Protein AF-W0EM01-F1 (afdb_monomer_lite)

Organism: NCBI:txid880074

Sequence (88 aa):
MLMEKTLFRFWKFCNRKWVKWTLVTIFVLAVTVAHFVMYGKYGGTEKSPAWEFTLALHSVLLVAALLMIVIYKKYIKRKLLEHYGTKD

pLDDT: mean 78.51, std 10.58, range [46.44, 91.88]

Radius of gyration: 19.44 Å; chains: 1; bou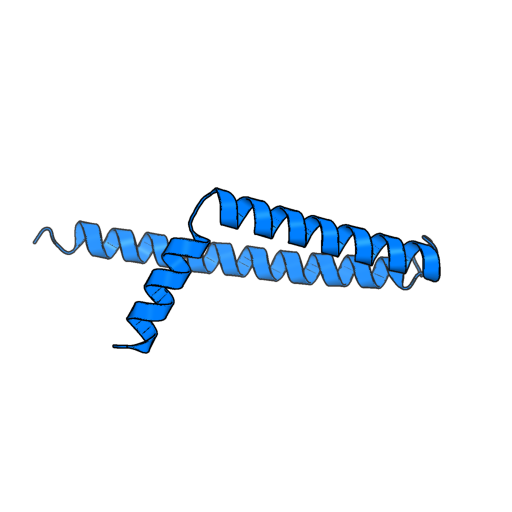nding box: 44×27×50 Å

Foldseek 3Di:
DVVVVVVVVVVVVCPDPVNVVVVVVVVVVVLVVVLVVQCVVFNDDCPTPSVVVNVVVVVVVVVVVVVVVVVVVVVVVVVVCVVVVVPD

Structure (mmCIF, N/CA/C/O backbone):
data_AF-W0EM01-F1
#
_entry.id   AF-W0EM01-F1
#
loop_
_atom_site.group_PDB
_atom_site.id
_atom_site.type_symbol
_atom_site.label_atom_id
_atom_site.label_alt_id
_atom_site.label_comp_id
_atom_site.label_asym_id
_atom_site.label_entity_id
_atom_site.label_seq_id
_atom_site.pdbx_PDB_ins_code
_atom_site.Cartn_x
_atom_site.Cartn_y
_atom_site.Cartn_z
_atom_site.occupancy
_atom_site.B_iso_or_equiv
_atom_site.auth_seq_id
_atom_site.auth_comp_id
_atom_site.auth_asym_id
_atom_site.auth_atom_id
_atom_site.pdbx_PDB_model_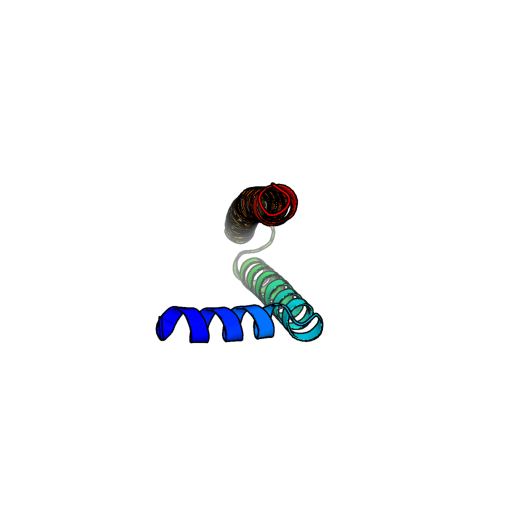num
ATOM 1 N N . MET A 1 1 ? -29.393 -13.476 8.383 1.00 50.41 1 MET A N 1
ATOM 2 C CA . MET A 1 1 ? -28.970 -14.359 9.498 1.00 50.41 1 MET A CA 1
ATOM 3 C C . MET A 1 1 ? -27.855 -15.364 9.169 1.00 50.41 1 MET A C 1
ATOM 5 O O . MET A 1 1 ? -26.855 -15.346 9.878 1.00 50.41 1 MET A O 1
ATOM 9 N N . LEU A 1 2 ? -27.964 -16.256 8.166 1.00 53.47 2 LEU A N 1
ATOM 10 C CA . LEU A 1 2 ? -26.912 -17.268 7.887 1.00 53.47 2 LEU A CA 1
ATOM 11 C C . LEU A 1 2 ? -25.617 -16.646 7.325 1.00 53.47 2 LEU A C 1
ATOM 13 O O . LEU A 1 2 ? -24.535 -16.922 7.833 1.00 53.47 2 LEU A O 1
ATOM 17 N N . MET A 1 3 ? -25.739 -15.720 6.369 1.00 51.81 3 MET A N 1
ATOM 18 C CA . MET A 1 3 ? -24.603 -15.017 5.751 1.00 51.81 3 MET A CA 1
ATOM 19 C C . MET A 1 3 ? -23.833 -14.129 6.747 1.00 51.81 3 MET A C 1
ATOM 21 O O . MET A 1 3 ? -22.607 -14.089 6.734 1.00 51.81 3 MET A O 1
ATOM 25 N N . GLU A 1 4 ? -24.535 -13.498 7.690 1.00 57.56 4 GLU A N 1
ATOM 26 C CA . GLU A 1 4 ? -23.932 -12.656 8.736 1.00 57.56 4 GLU A CA 1
ATOM 27 C C . GLU A 1 4 ? -23.113 -13.467 9.747 1.00 57.56 4 GLU A C 1
ATOM 29 O O . GLU A 1 4 ? -22.040 -13.033 10.161 1.00 57.56 4 GLU A O 1
ATOM 34 N N . LYS A 1 5 ? -23.567 -14.674 10.117 1.00 63.69 5 LYS A N 1
ATOM 35 C CA . LYS A 1 5 ? -22.814 -15.562 11.021 1.00 63.69 5 LYS A CA 1
ATOM 36 C C . LYS A 1 5 ? -21.519 -16.060 10.379 1.00 63.69 5 LYS A C 1
ATOM 38 O O . LYS A 1 5 ? -20.511 -16.202 11.076 1.00 63.69 5 LYS A O 1
ATOM 43 N N . THR A 1 6 ? -21.537 -16.321 9.075 1.00 70.62 6 THR A N 1
ATOM 44 C CA . THR A 1 6 ? -20.352 -16.737 8.313 1.00 70.62 6 THR A CA 1
ATOM 45 C C . THR A 1 6 ? -19.366 -15.579 8.171 1.00 70.62 6 THR A C 1
ATOM 47 O O . THR A 1 6 ? -18.184 -15.749 8.468 1.00 70.62 6 THR A O 1
ATOM 50 N N . LEU A 1 7 ? -19.858 -14.379 7.846 1.00 67.38 7 LEU A N 1
ATOM 51 C CA . LEU A 1 7 ? -19.049 -13.159 7.780 1.00 67.38 7 LEU A CA 1
ATOM 52 C C . LEU A 1 7 ? -18.435 -12.793 9.136 1.00 67.38 7 LEU A C 1
ATOM 54 O O . LEU A 1 7 ? -17.268 -12.421 9.196 1.00 67.38 7 LEU A O 1
ATOM 58 N N . PHE A 1 8 ? -19.166 -12.961 10.240 1.00 68.75 8 PHE A N 1
ATOM 59 C CA . PHE A 1 8 ? -18.642 -12.692 11.580 1.00 68.75 8 PHE A CA 1
ATOM 60 C C . PHE A 1 8 ? -17.531 -13.675 11.984 1.00 68.75 8 PHE A C 1
ATOM 62 O O . PHE A 1 8 ? -16.520 -13.276 12.567 1.00 68.75 8 PHE A O 1
ATOM 69 N N . ARG A 1 9 ? -17.673 -14.964 11.638 1.00 72.75 9 ARG A N 1
ATOM 70 C CA . ARG A 1 9 ? -16.603 -15.961 11.831 1.00 72.75 9 ARG A CA 1
ATOM 71 C C . ARG A 1 9 ? -15.382 -15.647 10.978 1.00 72.75 9 ARG A C 1
ATOM 73 O O . ARG A 1 9 ? -14.264 -15.726 11.484 1.00 72.75 9 ARG A O 1
ATOM 80 N N . PHE A 1 10 ? -15.603 -15.256 9.726 1.00 70.94 10 PHE A N 1
ATOM 81 C CA . PHE A 1 10 ? -14.540 -14.859 8.812 1.00 70.94 10 PHE A CA 1
ATOM 82 C C . PHE A 1 10 ? -13.804 -13.616 9.321 1.00 70.94 10 PHE A C 1
ATOM 84 O O . PHE A 1 10 ? -12.583 -13.629 9.436 1.00 70.94 10 PHE A O 1
ATOM 91 N N . TRP A 1 11 ? -14.531 -12.591 9.773 1.00 68.38 11 TRP A N 1
ATOM 92 C CA . TRP A 1 11 ? -13.941 -11.415 10.409 1.00 68.38 11 TRP A CA 1
ATOM 93 C C . TRP A 1 11 ? -13.119 -11.814 11.637 1.00 68.38 11 TRP A C 1
ATOM 95 O O . TRP A 1 11 ? -11.962 -11.420 11.758 1.00 68.38 11 TRP A O 1
ATOM 105 N N . LYS A 1 12 ? -13.651 -12.657 12.531 1.00 72.06 12 LYS A N 1
ATOM 106 C CA . LYS A 1 12 ? -12.913 -13.128 13.715 1.00 72.06 12 LYS A CA 1
ATOM 107 C C . LYS A 1 12 ? -11.632 -13.887 13.340 1.00 72.06 12 LYS A C 1
ATOM 109 O O . LYS A 1 12 ? -10.631 -13.762 14.046 1.00 72.06 12 LYS A O 1
ATOM 114 N N . PHE A 1 13 ? -11.645 -14.635 12.238 1.00 73.31 13 PHE A N 1
ATOM 115 C CA . PHE A 1 13 ? -10.468 -15.307 11.686 1.00 73.31 13 PHE A CA 1
ATOM 116 C C . PHE A 1 13 ? -9.444 -14.305 11.129 1.00 73.31 13 PHE A C 1
ATOM 118 O O . PHE A 1 13 ? -8.294 -14.315 11.566 1.00 73.31 13 PHE A O 1
ATOM 125 N N . CYS A 1 14 ? -9.873 -13.365 10.281 1.00 71.50 14 CYS A N 1
ATOM 126 C CA . CYS A 1 14 ? -9.038 -12.275 9.763 1.00 71.50 14 CYS A CA 1
ATOM 127 C C . CYS A 1 14 ? -8.505 -11.351 10.868 1.00 71.50 14 CYS A C 1
ATOM 129 O O . CYS A 1 14 ? -7.470 -10.710 10.703 1.00 71.50 14 CYS A O 1
ATOM 131 N N . ASN A 1 15 ? -9.184 -11.274 12.018 1.00 71.19 15 ASN A N 1
ATOM 132 C CA . ASN A 1 15 ? -8.766 -10.436 13.136 1.00 71.19 15 ASN A CA 1
ATOM 133 C C . ASN A 1 15 ? -7.626 -11.055 13.969 1.00 71.19 15 ASN A C 1
ATOM 135 O O . ASN A 1 15 ? -7.066 -10.372 14.830 1.00 71.19 15 ASN A O 1
ATOM 139 N N . ARG A 1 16 ? -7.264 -12.325 13.735 1.00 78.31 16 ARG A N 1
ATOM 140 C CA . ARG A 1 16 ? -6.125 -12.963 14.409 1.00 78.31 16 ARG A CA 1
ATOM 141 C C . ARG A 1 16 ? -4.831 -12.261 14.002 1.00 78.31 16 ARG A C 1
ATOM 143 O O . ARG A 1 16 ? -4.588 -12.058 12.816 1.00 78.31 16 ARG A O 1
ATOM 150 N N . LYS A 1 17 ? -3.976 -11.936 14.984 1.00 73.75 17 LYS A N 1
ATOM 151 C CA . LYS A 1 17 ? -2.686 -11.258 14.749 1.00 73.75 17 LYS A CA 1
ATOM 152 C C . LYS A 1 17 ? -1.877 -11.937 13.639 1.00 73.75 17 LYS A C 1
ATOM 154 O O . LYS A 1 17 ? -1.413 -11.243 12.748 1.00 73.75 17 LYS A O 1
ATOM 159 N N . TRP A 1 18 ? -1.771 -13.267 13.653 1.00 76.38 18 TRP A N 1
ATOM 160 C CA . TRP A 1 18 ? -0.988 -14.004 12.657 1.00 76.38 18 TRP A CA 1
ATOM 161 C C . TRP A 1 18 ? -1.532 -13.838 11.228 1.00 76.38 18 TRP A C 1
ATOM 163 O O . TRP A 1 18 ? -0.766 -13.542 10.326 1.00 76.38 18 TRP A O 1
ATOM 173 N N . VAL A 1 19 ? -2.858 -13.876 11.038 1.00 77.56 19 VAL A N 1
ATOM 174 C CA . VAL A 1 19 ? -3.490 -13.677 9.718 1.00 77.56 19 VAL A CA 1
ATOM 175 C C . VAL A 1 19 ? -3.293 -12.247 9.207 1.00 77.56 19 VAL A C 1
ATOM 177 O O . VAL A 1 19 ? -3.006 -12.053 8.029 1.00 77.56 19 VAL A O 1
ATOM 180 N N . LYS A 1 20 ? -3.389 -11.241 10.088 1.00 75.38 20 LYS A N 1
ATOM 181 C CA . LYS A 1 20 ? -3.119 -9.842 9.716 1.00 75.38 20 LYS A CA 1
ATOM 182 C C . LYS A 1 20 ? -1.683 -9.650 9.251 1.00 75.38 20 LYS A C 1
ATOM 184 O O . LYS A 1 20 ? -1.469 -9.051 8.205 1.00 75.38 20 LYS A O 1
ATOM 189 N N . TRP A 1 21 ? -0.720 -10.161 10.017 1.00 77.94 21 TRP A N 1
ATOM 190 C CA . TRP A 1 21 ? 0.694 -10.046 9.672 1.00 77.94 21 TRP A CA 1
ATOM 191 C C . TRP A 1 21 ? 1.006 -10.769 8.363 1.00 77.94 21 TRP A C 1
ATOM 193 O O . TRP A 1 21 ? 1.616 -10.163 7.492 1.00 77.94 21 TRP A O 1
ATOM 203 N N . THR A 1 22 ? 0.499 -11.990 8.161 1.00 81.94 22 THR A N 1
ATOM 204 C CA . THR A 1 22 ? 0.677 -12.722 6.899 1.00 81.94 22 THR A CA 1
ATOM 205 C C . THR A 1 22 ? 0.099 -11.963 5.704 1.00 81.94 22 THR A C 1
ATOM 207 O O . THR A 1 22 ? 0.771 -11.842 4.684 1.00 81.94 22 THR A O 1
ATOM 210 N N . LEU A 1 23 ? -1.112 -11.406 5.821 1.00 83.69 23 LEU A N 1
ATOM 211 C CA . LEU A 1 23 ? -1.715 -10.609 4.748 1.00 83.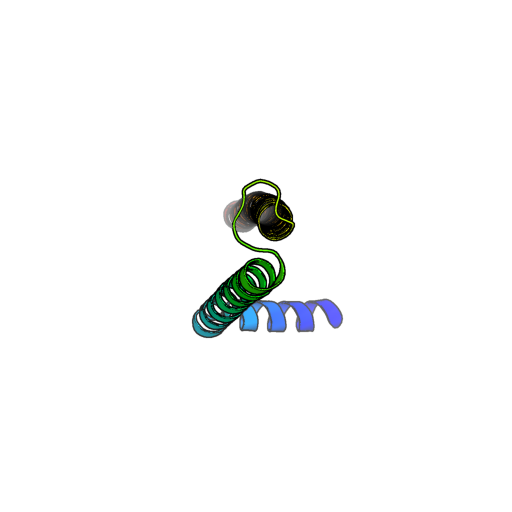69 23 LEU A CA 1
ATOM 212 C C . LEU A 1 23 ? -0.904 -9.348 4.438 1.00 83.69 23 LEU A C 1
ATOM 214 O O . LEU A 1 23 ? -0.689 -9.043 3.268 1.00 83.69 23 LEU A O 1
ATOM 218 N N . VAL A 1 24 ? -0.421 -8.645 5.467 1.00 82.81 24 VAL A N 1
ATOM 219 C CA . VAL A 1 24 ? 0.448 -7.472 5.293 1.00 82.81 24 VAL A CA 1
ATOM 220 C C . VAL A 1 24 ? 1.750 -7.868 4.595 1.00 82.81 24 VAL A C 1
ATOM 222 O O . VAL A 1 24 ? 2.143 -7.203 3.642 1.00 82.81 24 VAL A O 1
ATOM 225 N N . THR A 1 25 ? 2.391 -8.967 5.000 1.00 86.31 25 THR A N 1
ATOM 226 C CA . THR A 1 25 ? 3.627 -9.452 4.371 1.00 86.31 25 THR A CA 1
ATOM 227 C C . THR A 1 25 ? 3.415 -9.821 2.905 1.00 86.31 25 THR A C 1
ATOM 229 O O . THR A 1 25 ? 4.194 -9.385 2.063 1.00 86.31 25 THR A O 1
ATOM 232 N N . ILE A 1 26 ? 2.355 -10.571 2.582 1.00 89.56 26 ILE A N 1
ATOM 233 C CA . ILE A 1 26 ? 2.021 -10.932 1.193 1.00 89.56 26 ILE A CA 1
ATOM 234 C C . ILE A 1 26 ? 1.767 -9.673 0.364 1.00 89.56 26 ILE A C 1
ATOM 236 O O . ILE A 1 26 ? 2.243 -9.575 -0.763 1.00 89.56 26 ILE A O 1
ATOM 240 N N . PHE A 1 27 ? 1.047 -8.700 0.924 1.00 85.19 27 PHE A N 1
ATOM 241 C CA . PHE A 1 27 ? 0.748 -7.453 0.237 1.00 85.19 27 PHE A CA 1
ATOM 242 C C . PHE A 1 27 ? 2.016 -6.643 -0.058 1.00 85.19 27 PHE A C 1
ATOM 244 O O . PHE A 1 27 ? 2.232 -6.249 -1.201 1.00 85.19 27 PHE A O 1
ATOM 251 N N . VAL A 1 28 ? 2.884 -6.448 0.940 1.00 86.94 28 VAL A N 1
ATOM 252 C CA . VAL A 1 28 ? 4.175 -5.766 0.758 1.00 86.94 28 VAL A CA 1
ATOM 253 C C . VAL A 1 28 ? 5.009 -6.485 -0.299 1.00 86.94 28 VAL A C 1
ATOM 255 O O . VAL A 1 28 ? 5.504 -5.840 -1.217 1.00 86.94 28 VAL A O 1
ATOM 258 N N . LEU A 1 29 ? 5.093 -7.817 -0.231 1.00 91.88 29 LEU A N 1
ATOM 259 C CA . LEU A 1 29 ? 5.835 -8.613 -1.204 1.00 91.88 29 LEU A CA 1
ATOM 260 C C . LEU A 1 29 ? 5.282 -8.436 -2.626 1.00 91.88 29 LEU A C 1
ATOM 262 O O . LEU A 1 29 ? 6.052 -8.223 -3.557 1.00 91.88 29 LEU A O 1
ATOM 266 N N . ALA A 1 30 ? 3.958 -8.474 -2.795 1.00 87.69 30 ALA A N 1
ATOM 267 C CA . ALA A 1 30 ? 3.311 -8.289 -4.091 1.00 87.69 30 ALA A CA 1
ATOM 268 C C . ALA A 1 30 ? 3.585 -6.895 -4.674 1.00 87.69 30 ALA A C 1
ATOM 270 O O . ALA A 1 30 ? 3.912 -6.780 -5.855 1.00 87.69 30 ALA A O 1
ATOM 271 N N . VAL A 1 31 ? 3.515 -5.850 -3.843 1.00 86.00 31 VAL A N 1
ATOM 272 C CA . VAL A 1 31 ? 3.855 -4.476 -4.239 1.00 86.00 31 VAL A CA 1
ATOM 273 C C . VAL A 1 31 ? 5.319 -4.378 -4.663 1.00 86.00 31 VAL A C 1
ATOM 275 O O . VAL A 1 31 ? 5.611 -3.837 -5.729 1.00 86.00 31 VAL A O 1
ATOM 278 N N . THR A 1 32 ? 6.238 -4.927 -3.865 1.00 87.50 32 THR A N 1
ATOM 279 C CA . THR A 1 32 ? 7.673 -4.912 -4.164 1.00 87.50 32 THR A CA 1
ATOM 280 C C . THR A 1 32 ? 7.968 -5.644 -5.470 1.00 87.50 32 THR A C 1
ATOM 282 O O . THR A 1 32 ? 8.627 -5.082 -6.340 1.00 87.50 32 THR A O 1
ATOM 285 N N . VAL A 1 33 ? 7.437 -6.855 -5.656 1.00 90.56 33 VAL A N 1
ATOM 286 C CA . VAL A 1 33 ? 7.627 -7.631 -6.890 1.00 90.56 33 VAL A CA 1
ATOM 287 C C . VAL A 1 33 ? 7.068 -6.879 -8.096 1.00 90.56 33 VAL A C 1
ATOM 289 O O . VAL A 1 33 ? 7.759 -6.764 -9.105 1.00 90.56 33 VAL A O 1
ATOM 292 N N . ALA A 1 34 ? 5.862 -6.316 -7.998 1.00 86.38 34 ALA A N 1
ATOM 293 C CA . ALA A 1 34 ? 5.270 -5.560 -9.096 1.00 86.38 34 ALA A CA 1
ATOM 294 C C . ALA A 1 34 ? 6.112 -4.327 -9.463 1.00 86.38 34 ALA A C 1
ATOM 296 O O . ALA A 1 34 ? 6.368 -4.090 -10.643 1.00 86.38 34 ALA A O 1
ATOM 297 N N . HIS A 1 35 ? 6.610 -3.589 -8.466 1.00 84.88 35 HIS A N 1
ATOM 298 C CA . HIS A 1 35 ? 7.509 -2.460 -8.692 1.00 84.88 35 HIS A CA 1
ATOM 299 C C . HIS A 1 35 ? 8.816 -2.898 -9.370 1.00 84.88 35 HIS A C 1
ATOM 301 O O . HIS A 1 35 ? 9.194 -2.313 -10.381 1.00 84.88 35 HIS A O 1
ATOM 307 N N . PHE A 1 36 ? 9.466 -3.961 -8.884 1.00 87.62 36 PHE A N 1
ATOM 308 C CA . PHE A 1 36 ? 10.707 -4.480 -9.473 1.00 87.62 36 PHE A CA 1
ATOM 309 C C . PHE A 1 36 ? 10.521 -4.986 -10.906 1.00 87.62 36 PHE A C 1
ATOM 311 O O . PHE A 1 36 ? 11.361 -4.712 -11.760 1.00 87.62 36 PHE A O 1
ATOM 318 N N . VAL A 1 37 ? 9.422 -5.689 -11.194 1.00 89.12 37 VAL A N 1
ATOM 319 C CA . VAL A 1 37 ? 9.105 -6.162 -12.551 1.00 89.12 37 VAL A CA 1
ATOM 320 C C . VAL A 1 37 ? 8.896 -4.980 -13.496 1.00 89.12 37 VAL A C 1
ATOM 322 O O . VAL A 1 37 ? 9.442 -4.970 -14.601 1.00 89.12 37 VAL A O 1
ATOM 325 N N . MET A 1 38 ? 8.152 -3.960 -13.061 1.00 86.25 38 MET A N 1
ATOM 326 C CA . MET A 1 38 ? 7.941 -2.752 -13.858 1.00 86.25 38 MET A CA 1
ATOM 327 C C . MET A 1 38 ? 9.251 -1.987 -14.067 1.00 86.25 38 MET A C 1
ATOM 329 O O . MET A 1 38 ? 9.550 -1.585 -15.190 1.00 86.25 38 MET A O 1
ATOM 333 N N . TYR A 1 39 ? 10.067 -1.851 -13.024 1.00 85.69 39 TYR A N 1
ATOM 334 C CA . TYR A 1 39 ? 11.363 -1.184 -13.090 1.00 85.69 39 TYR A CA 1
ATOM 335 C C . TYR A 1 39 ? 12.340 -1.913 -14.022 1.00 85.69 39 TYR A C 1
ATOM 337 O O . TYR A 1 39 ? 12.979 -1.285 -14.860 1.00 85.69 39 TYR A O 1
ATOM 345 N N . GLY A 1 40 ? 12.424 -3.243 -13.933 1.00 86.94 40 GLY A N 1
ATOM 346 C CA . GLY A 1 40 ? 13.286 -4.052 -14.796 1.00 86.94 40 GLY A CA 1
ATOM 347 C C . GLY A 1 40 ? 12.871 -4.013 -16.269 1.00 86.94 40 GLY A C 1
ATOM 348 O O . GLY A 1 40 ? 13.730 -4.020 -17.146 1.00 86.94 40 GLY A O 1
ATOM 349 N N . LYS A 1 41 ? 11.564 -3.933 -16.553 1.00 87.44 41 LYS A N 1
ATOM 350 C CA . LYS A 1 41 ? 11.038 -3.913 -17.927 1.00 87.44 41 LYS A CA 1
ATOM 351 C C . LYS A 1 41 ? 11.099 -2.533 -18.584 1.00 87.44 41 LYS A C 1
ATOM 353 O O . LYS A 1 41 ? 11.326 -2.447 -19.787 1.00 87.44 41 LYS A O 1
ATOM 358 N N . TYR A 1 42 ? 10.849 -1.474 -17.819 1.00 86.19 42 TYR A N 1
ATOM 359 C CA . TYR A 1 42 ? 10.640 -0.126 -18.355 1.00 86.19 42 TYR A CA 1
ATOM 360 C C . TYR A 1 42 ? 11.720 0.886 -17.944 1.00 86.19 42 TYR A C 1
ATOM 362 O O . TYR A 1 42 ? 11.725 2.007 -18.450 1.00 86.19 42 TYR A O 1
ATOM 370 N N . GLY A 1 43 ? 12.649 0.502 -17.067 1.00 82.12 43 GLY A N 1
ATOM 371 C CA . GLY A 1 43 ? 13.702 1.372 -16.547 1.00 82.12 43 GLY A CA 1
ATOM 372 C C . GLY A 1 43 ? 13.222 2.326 -15.447 1.00 82.12 43 GLY A C 1
ATOM 373 O O . GLY A 1 43 ? 12.030 2.453 -15.167 1.00 82.12 43 GLY A O 1
ATOM 374 N N . GLY A 1 44 ? 14.175 3.006 -14.806 1.00 80.62 44 GLY A N 1
ATOM 375 C CA . GLY A 1 44 ? 13.943 3.868 -13.638 1.00 80.62 44 GLY A CA 1
ATOM 376 C C . GLY A 1 44 ? 13.856 5.365 -13.900 1.00 80.62 44 GLY A C 1
ATOM 377 O O . GLY A 1 44 ? 13.901 6.147 -12.953 1.00 80.62 44 GLY A O 1
ATOM 378 N N . THR A 1 45 ? 13.794 5.783 -15.162 1.00 79.38 45 THR A N 1
ATOM 379 C CA . THR A 1 45 ? 13.729 7.206 -15.519 1.00 79.38 45 THR A CA 1
ATOM 380 C C . THR A 1 45 ? 12.381 7.796 -15.103 1.00 79.38 45 THR A C 1
ATOM 382 O O . THR A 1 45 ? 11.381 7.097 -15.145 1.00 79.38 45 THR A O 1
ATOM 385 N N . GLU A 1 46 ? 12.309 9.077 -14.733 1.00 73.19 46 GLU A N 1
ATOM 386 C CA . GLU A 1 46 ? 11.055 9.706 -14.253 1.00 73.19 46 GLU A CA 1
ATOM 387 C C . GLU A 1 46 ? 9.880 9.606 -15.238 1.00 73.19 46 GLU A C 1
ATOM 389 O O . GLU A 1 46 ? 8.722 9.656 -14.837 1.00 73.19 46 GLU A O 1
ATOM 394 N N . LYS A 1 47 ? 10.171 9.449 -16.533 1.00 79.00 47 LYS A N 1
ATOM 395 C CA . LYS A 1 47 ? 9.167 9.266 -17.592 1.00 79.00 47 LYS A CA 1
ATOM 396 C C . LYS A 1 47 ? 8.836 7.798 -17.859 1.00 79.00 47 LYS A C 1
ATOM 398 O O . LYS A 1 47 ? 8.163 7.494 -18.841 1.00 79.00 47 LYS A O 1
ATOM 403 N N . SER A 1 48 ? 9.368 6.876 -17.061 1.00 82.31 48 SER A N 1
ATOM 404 C CA . SER A 1 48 ? 9.147 5.458 -17.275 1.00 82.31 48 SER A CA 1
ATOM 405 C C . SER A 1 48 ? 7.768 5.036 -16.757 1.00 82.31 48 SER A C 1
ATOM 407 O O . SER A 1 48 ? 7.319 5.490 -15.700 1.00 82.31 48 SER A O 1
ATOM 409 N N . PRO A 1 49 ? 7.120 4.076 -17.437 1.00 82.56 49 PRO A N 1
ATOM 410 C CA . PRO A 1 49 ? 5.902 3.438 -16.947 1.00 82.56 49 PRO A CA 1
ATOM 411 C C . PRO A 1 49 ? 6.010 2.867 -15.523 1.00 82.56 49 PRO A C 1
ATOM 413 O O . PRO A 1 49 ? 4.995 2.683 -14.852 1.00 82.56 49 PRO A O 1
ATOM 416 N N . ALA A 1 50 ? 7.223 2.576 -15.035 1.00 83.25 50 ALA A N 1
ATOM 417 C CA . ALA A 1 50 ? 7.430 2.102 -13.669 1.00 83.25 50 ALA A CA 1
ATOM 418 C C . ALA A 1 50 ? 7.119 3.184 -12.623 1.00 83.25 50 ALA A C 1
ATOM 420 O O . ALA A 1 50 ? 6.554 2.875 -11.570 1.00 83.25 50 ALA A O 1
ATOM 421 N N . TRP A 1 51 ? 7.430 4.448 -12.917 1.00 82.50 51 TRP A N 1
ATOM 422 C CA . TRP A 1 51 ? 7.094 5.577 -12.051 1.00 82.50 51 TRP A CA 1
ATOM 423 C C . TRP A 1 51 ? 5.594 5.857 -12.028 1.00 82.50 51 TRP A C 1
ATOM 425 O O . TRP A 1 51 ? 5.024 5.988 -10.945 1.00 82.50 51 TRP A O 1
ATOM 435 N N . GLU A 1 52 ? 4.934 5.846 -13.188 1.00 84.19 52 GLU A N 1
ATOM 436 C CA . GLU A 1 52 ? 3.474 5.997 -13.274 1.00 84.19 52 GLU A CA 1
ATOM 437 C C . GLU A 1 52 ? 2.741 4.879 -12.521 1.00 84.19 52 GLU A C 1
ATOM 439 O O . GLU A 1 52 ? 1.822 5.143 -11.742 1.00 84.19 52 GLU A O 1
ATOM 444 N N . PHE A 1 53 ? 3.198 3.631 -12.672 1.00 84.38 53 PHE A N 1
ATOM 445 C CA . PHE A 1 53 ? 2.676 2.491 -11.920 1.00 84.38 53 PHE A CA 1
ATOM 446 C C . PHE A 1 53 ? 2.838 2.677 -10.407 1.00 84.38 53 PHE A C 1
ATOM 448 O O . PHE A 1 53 ? 1.909 2.430 -9.636 1.00 84.38 53 PHE A O 1
ATOM 455 N N . THR A 1 54 ? 4.010 3.143 -9.976 1.00 83.69 54 THR A N 1
ATOM 456 C CA . THR A 1 54 ? 4.310 3.363 -8.556 1.00 83.69 54 THR A CA 1
ATOM 457 C C . THR A 1 54 ? 3.448 4.473 -7.969 1.00 83.69 54 THR A C 1
ATOM 459 O O . THR A 1 54 ? 2.918 4.307 -6.870 1.00 83.69 54 THR A O 1
ATOM 462 N N . LEU A 1 55 ? 3.262 5.572 -8.703 1.00 85.25 55 LEU A N 1
ATOM 463 C CA . LEU A 1 55 ? 2.384 6.672 -8.314 1.00 85.25 55 LEU A CA 1
ATOM 464 C C . LEU A 1 55 ? 0.934 6.201 -8.181 1.00 85.25 55 LEU A C 1
ATOM 466 O O . LEU A 1 55 ? 0.326 6.404 -7.130 1.00 85.25 55 LEU A O 1
ATOM 470 N N . ALA A 1 56 ? 0.408 5.498 -9.188 1.00 87.19 56 ALA A N 1
ATOM 471 C CA . ALA A 1 56 ? -0.947 4.953 -9.152 1.00 87.19 56 ALA A CA 1
ATOM 472 C C . ALA A 1 56 ? -1.151 4.008 -7.954 1.00 87.19 56 ALA A C 1
ATOM 474 O O . ALA A 1 56 ? -2.151 4.104 -7.238 1.00 87.19 56 ALA A O 1
ATOM 475 N N . LEU A 1 57 ? -0.177 3.135 -7.685 1.00 85.56 57 LEU A N 1
ATOM 476 C CA . LEU A 1 57 ? -0.220 2.201 -6.563 1.00 85.56 57 LEU A CA 1
ATOM 477 C C . LEU A 1 57 ? -0.211 2.922 -5.202 1.00 85.56 57 LEU A C 1
ATOM 479 O O . LEU A 1 57 ? -0.991 2.562 -4.316 1.00 85.56 57 LEU A O 1
ATOM 483 N N . HIS A 1 58 ? 0.598 3.975 -5.045 1.00 85.88 58 HIS A N 1
ATOM 484 C CA . HIS A 1 58 ? 0.589 4.811 -3.840 1.00 85.88 58 HIS A CA 1
ATOM 485 C C . HIS A 1 58 ? -0.738 5.554 -3.661 1.00 85.88 58 HIS A C 1
ATOM 487 O O . HIS A 1 58 ? -1.259 5.601 -2.545 1.00 85.88 58 HIS A O 1
ATOM 493 N N . SER A 1 59 ? -1.326 6.088 -4.734 1.00 88.06 59 SER A N 1
ATOM 494 C CA . SER A 1 59 ? -2.634 6.749 -4.672 1.00 88.06 59 SER A CA 1
ATOM 495 C C . SER A 1 59 ? -3.736 5.789 -4.216 1.00 88.06 59 SER A C 1
ATOM 497 O O . SER A 1 59 ? -4.522 6.133 -3.334 1.00 88.06 59 SER A O 1
ATOM 499 N N . VAL A 1 60 ? -3.769 4.563 -4.748 1.00 88.88 60 VAL A N 1
ATOM 500 C CA . VAL A 1 60 ? -4.738 3.535 -4.326 1.00 88.88 60 VAL A CA 1
ATOM 501 C C . VAL A 1 60 ? -4.545 3.168 -2.854 1.00 88.88 60 VAL A C 1
ATOM 503 O O . VAL A 1 60 ? -5.522 3.083 -2.106 1.00 88.88 60 VAL A O 1
ATOM 506 N N . LEU A 1 61 ? -3.295 3.002 -2.415 1.00 87.69 61 LEU A N 1
ATOM 507 C CA . LEU A 1 61 ? -2.971 2.730 -1.015 1.00 87.69 61 LEU A CA 1
ATOM 508 C C . LEU A 1 61 ? -3.410 3.858 -0.079 1.00 87.69 61 LEU A C 1
ATOM 510 O O . LEU A 1 61 ? -3.964 3.584 0.986 1.00 87.69 61 LEU A O 1
ATOM 514 N N . LEU A 1 62 ? -3.219 5.113 -0.488 1.00 89.62 62 LEU A N 1
ATOM 515 C CA . LEU A 1 62 ? -3.666 6.284 0.260 1.00 89.62 62 LEU A CA 1
ATOM 516 C C . LEU A 1 62 ? -5.193 6.277 0.428 1.00 89.62 62 LEU A C 1
ATOM 518 O O . LEU A 1 62 ? -5.696 6.437 1.540 1.00 89.62 62 LEU A O 1
ATOM 522 N N . VAL A 1 63 ? -5.934 6.034 -0.657 1.00 90.62 63 VAL A N 1
ATOM 523 C CA . VAL A 1 63 ? -7.402 5.953 -0.624 1.00 90.62 63 VAL A CA 1
ATOM 524 C C . VAL A 1 63 ? -7.861 4.813 0.286 1.00 90.62 63 VAL A C 1
ATOM 526 O O . VAL A 1 63 ? -8.729 5.016 1.138 1.00 90.62 63 VAL A O 1
ATOM 529 N N . ALA A 1 64 ? -7.251 3.631 0.172 1.00 85.62 64 ALA A N 1
ATOM 530 C CA . ALA A 1 64 ? -7.551 2.495 1.038 1.00 85.62 64 ALA A CA 1
ATOM 531 C C . ALA A 1 64 ? -7.284 2.815 2.521 1.00 85.62 64 ALA A C 1
ATOM 533 O O . ALA A 1 64 ? -8.119 2.507 3.375 1.00 85.62 64 ALA A O 1
ATOM 534 N N . ALA A 1 65 ? -6.170 3.481 2.836 1.00 86.38 65 ALA A N 1
ATOM 535 C CA . ALA A 1 65 ? -5.847 3.906 4.195 1.00 86.38 65 ALA A CA 1
ATOM 536 C C . ALA A 1 65 ? -6.878 4.905 4.749 1.00 86.38 65 ALA A C 1
ATOM 538 O O . ALA A 1 65 ? -7.357 4.735 5.873 1.00 86.38 65 ALA A O 1
ATOM 539 N N . LEU A 1 66 ? -7.285 5.900 3.954 1.00 90.25 66 LEU A N 1
ATOM 540 C CA . LEU A 1 66 ? -8.319 6.867 4.338 1.00 90.25 66 LEU A CA 1
ATOM 541 C C . LEU A 1 66 ? -9.664 6.182 4.614 1.00 90.25 66 LEU A C 1
ATOM 543 O O . LEU A 1 66 ? -10.292 6.445 5.643 1.00 90.25 66 LEU A O 1
ATOM 547 N N . LEU A 1 67 ? -10.083 5.254 3.749 1.00 87.94 67 LEU A N 1
ATOM 548 C CA . LEU A 1 67 ? -11.304 4.471 3.950 1.00 87.94 67 LEU A CA 1
ATOM 549 C C . LEU A 1 67 ? -11.233 3.642 5.236 1.00 87.94 67 LEU A C 1
ATOM 551 O O . LEU A 1 67 ? -12.180 3.651 6.025 1.00 87.94 67 LEU A O 1
ATOM 555 N N . MET A 1 68 ? -10.103 2.979 5.491 1.00 83.62 68 MET A N 1
ATOM 556 C CA . MET A 1 68 ? -9.885 2.222 6.725 1.00 83.62 68 MET A CA 1
ATOM 557 C C . MET A 1 68 ? -9.990 3.112 7.967 1.00 83.62 68 MET A C 1
ATOM 559 O O . MET A 1 68 ? -10.643 2.717 8.932 1.00 83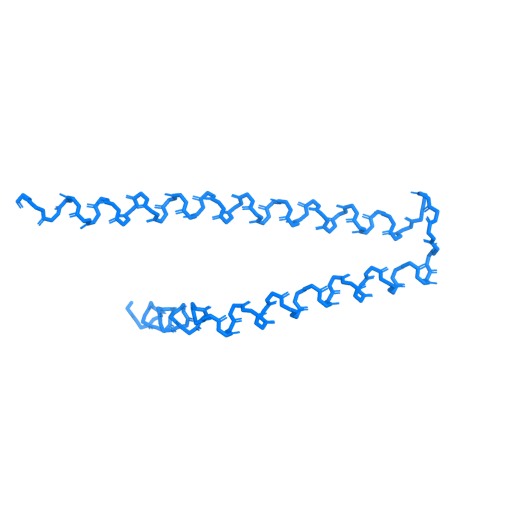.62 68 MET A O 1
ATOM 563 N N . ILE A 1 69 ? -9.425 4.323 7.942 1.00 87.81 69 ILE A N 1
ATOM 564 C CA . ILE A 1 69 ? -9.531 5.293 9.044 1.00 87.81 69 ILE A CA 1
ATOM 565 C C . ILE A 1 69 ? -10.990 5.709 9.271 1.00 87.81 69 ILE A C 1
ATOM 567 O O . ILE A 1 69 ? -11.466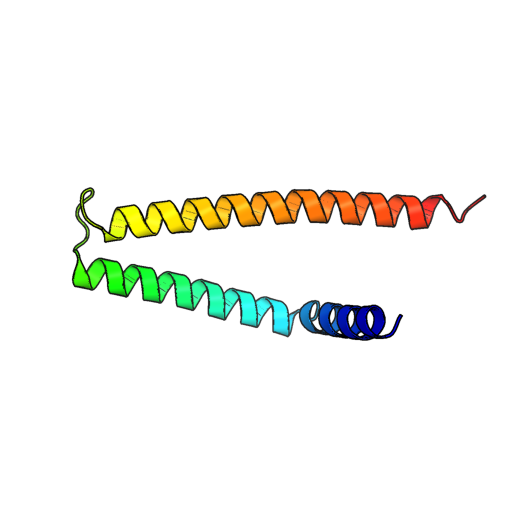 5.688 10.410 1.00 87.81 69 ILE A O 1
ATOM 571 N N . VAL A 1 70 ? -11.724 6.054 8.209 1.00 87.69 70 VAL A N 1
ATOM 572 C CA . VAL A 1 70 ? -13.140 6.453 8.300 1.00 87.69 70 VAL A CA 1
ATOM 573 C C . VAL A 1 70 ? -13.993 5.315 8.864 1.00 87.69 70 VAL A C 1
ATOM 575 O O . VAL A 1 70 ? -14.789 5.531 9.785 1.00 87.69 70 VAL A O 1
ATOM 578 N N . ILE A 1 71 ? -13.801 4.091 8.365 1.00 82.12 71 ILE A N 1
ATOM 579 C CA . ILE A 1 71 ? -14.504 2.893 8.842 1.00 82.12 71 ILE A CA 1
ATOM 580 C C . ILE A 1 71 ? -14.147 2.608 10.301 1.00 82.12 71 ILE A C 1
ATOM 582 O O . ILE A 1 71 ? -15.041 2.353 11.107 1.00 82.12 71 ILE A O 1
ATOM 586 N N . TYR A 1 72 ? -12.869 2.697 10.670 1.00 78.56 72 TYR A N 1
ATOM 587 C CA . TYR A 1 72 ? -12.411 2.486 12.040 1.00 78.56 72 TYR A CA 1
ATOM 588 C C . TYR A 1 72 ? -13.027 3.504 13.004 1.00 78.56 72 TYR A C 1
ATOM 590 O O . TYR A 1 72 ? -13.566 3.124 14.045 1.00 78.56 72 TYR A O 1
ATOM 598 N N . LYS A 1 73 ? -13.053 4.788 12.625 1.00 78.25 73 LYS A N 1
ATOM 599 C CA . LYS A 1 73 ? -13.707 5.851 13.400 1.00 78.25 73 LYS A CA 1
ATOM 600 C C . LYS A 1 73 ? -15.206 5.584 13.562 1.00 78.25 73 LYS A C 1
ATOM 602 O O . LYS A 1 73 ? -15.741 5.729 14.662 1.00 78.25 73 LYS A O 1
ATOM 607 N N . LYS A 1 74 ? -15.880 5.137 12.495 1.00 80.31 74 LYS A N 1
ATOM 608 C CA . LYS A 1 74 ? -17.299 4.745 12.532 1.00 80.31 74 LYS A CA 1
ATOM 609 C C . LYS A 1 74 ? -17.531 3.536 13.447 1.00 80.31 74 LYS A C 1
ATOM 611 O O . LYS A 1 74 ? -18.492 3.536 14.214 1.00 80.31 74 LYS A O 1
ATOM 616 N N . TYR A 1 75 ? -16.644 2.544 13.409 1.00 79.12 75 TYR A N 1
ATOM 617 C CA . TYR A 1 75 ? -16.704 1.352 14.255 1.00 79.12 75 TYR A CA 1
ATOM 618 C C . TYR A 1 75 ? -16.495 1.681 15.738 1.00 79.12 75 TYR A C 1
ATOM 620 O O . TYR A 1 75 ? -17.296 1.251 16.564 1.00 79.12 75 TYR A O 1
ATOM 628 N N . ILE A 1 76 ? -15.487 2.493 16.082 1.00 78.88 76 ILE A N 1
ATOM 629 C CA . ILE A 1 76 ? -15.277 2.966 17.461 1.00 78.88 76 ILE A CA 1
ATOM 630 C C . ILE A 1 76 ? -1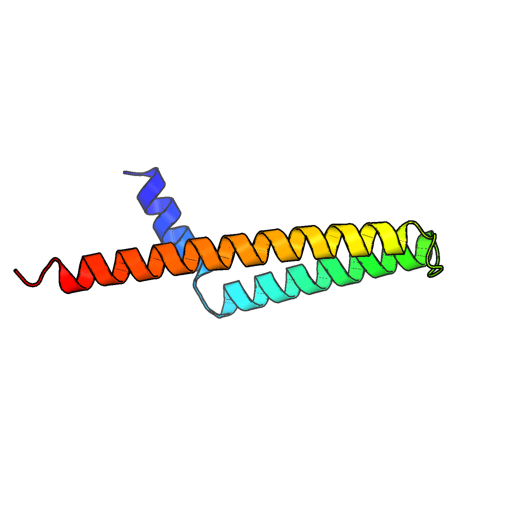6.504 3.725 17.956 1.00 78.88 76 ILE A C 1
ATOM 632 O O . ILE A 1 76 ? -17.002 3.428 19.038 1.00 78.88 76 ILE A O 1
ATOM 636 N N . LYS A 1 77 ? -17.019 4.674 17.163 1.00 74.44 77 LYS A N 1
ATOM 637 C CA . LYS A 1 77 ? -18.197 5.464 17.544 1.00 74.44 77 LYS A CA 1
ATOM 638 C C . LYS A 1 77 ? -19.403 4.567 17.828 1.00 74.44 77 LYS A C 1
ATOM 640 O O . LYS A 1 77 ? -20.093 4.768 18.821 1.00 74.44 77 LYS A O 1
ATOM 645 N N . ARG A 1 78 ? -19.625 3.550 16.991 1.00 77.50 78 ARG A N 1
ATOM 646 C CA . ARG A 1 78 ? -20.675 2.550 17.203 1.00 77.50 78 ARG A CA 1
ATOM 647 C C . ARG A 1 78 ? -20.445 1.735 18.479 1.00 77.50 78 ARG A C 1
ATOM 649 O O . ARG A 1 78 ? -21.368 1.606 19.270 1.00 77.50 78 ARG A O 1
ATOM 656 N N . LYS A 1 79 ? -19.225 1.243 18.714 1.00 73.31 79 LYS A N 1
ATOM 657 C CA . LYS A 1 79 ? -18.883 0.489 19.933 1.00 73.31 79 LYS A CA 1
ATOM 658 C C . LYS A 1 79 ? -19.021 1.322 21.207 1.00 73.31 79 LYS A C 1
ATOM 660 O O . LYS A 1 79 ? -19.386 0.766 22.234 1.00 73.31 79 LYS A O 1
ATOM 665 N N . LEU A 1 80 ? -18.748 2.627 21.145 1.00 72.25 80 LEU A N 1
ATOM 666 C CA . LEU A 1 80 ? -18.988 3.554 22.253 1.00 72.25 80 LEU A CA 1
ATOM 667 C C . LEU A 1 80 ? -20.489 3.703 22.524 1.00 72.25 80 LEU A C 1
ATOM 669 O O . LEU A 1 80 ? -20.910 3.527 23.659 1.00 72.25 80 LEU A O 1
ATOM 673 N N . LEU A 1 81 ? -21.305 3.944 21.495 1.00 76.31 81 LEU A N 1
ATOM 674 C CA . LEU A 1 81 ? -22.764 4.026 21.651 1.00 76.31 81 LEU A CA 1
ATOM 675 C C . LEU A 1 81 ? -23.365 2.729 22.211 1.00 76.31 81 LEU A C 1
ATOM 677 O O . LEU A 1 81 ? -24.201 2.790 23.101 1.00 76.31 81 LEU A O 1
ATOM 681 N N . GLU A 1 82 ? -22.900 1.565 21.756 1.00 76.62 82 GLU A N 1
ATOM 682 C CA . GLU A 1 82 ? -23.322 0.261 22.291 1.00 76.62 82 GLU A CA 1
ATOM 683 C C . GLU A 1 82 ? -22.902 0.045 23.757 1.00 76.62 82 GLU A C 1
ATOM 685 O O . GLU A 1 82 ? -23.528 -0.746 24.449 1.00 76.62 82 GLU A O 1
ATOM 690 N N . HIS A 1 83 ? -21.846 0.711 24.240 1.00 69.19 83 HIS A N 1
ATOM 691 C CA . HIS A 1 83 ? -21.356 0.557 25.615 1.00 69.19 83 HIS A CA 1
ATOM 692 C C . HIS A 1 83 ? -21.976 1.559 26.599 1.00 69.19 83 HIS A C 1
ATOM 694 O O . HIS A 1 83 ? -22.141 1.245 27.777 1.00 69.19 83 HIS A O 1
ATOM 700 N N . TYR A 1 84 ? -22.308 2.762 26.123 1.00 66.38 84 TYR A N 1
ATOM 701 C CA . TYR A 1 84 ? -22.932 3.814 26.928 1.00 66.38 84 TYR A CA 1
ATOM 702 C C . TYR A 1 84 ? -24.466 3.822 26.828 1.00 66.38 84 TYR A C 1
ATOM 704 O O . TYR A 1 84 ? -25.109 4.243 27.776 1.00 66.38 84 TYR A O 1
ATOM 712 N N . GLY A 1 85 ? -25.060 3.313 25.743 1.00 58.66 85 GLY A N 1
ATOM 713 C CA . GLY A 1 85 ? -26.517 3.223 25.558 1.00 58.66 85 GLY A CA 1
ATOM 714 C C . GLY A 1 85 ? -27.186 2.002 26.202 1.00 58.66 85 GLY A C 1
ATOM 715 O O . GLY A 1 85 ? -28.386 1.822 26.050 1.00 58.66 85 GLY A O 1
ATOM 716 N N . THR A 1 86 ? -26.431 1.142 26.893 1.00 53.19 86 THR A N 1
ATOM 717 C CA . THR A 1 86 ? -26.952 0.000 27.675 1.00 53.19 86 THR A CA 1
ATOM 718 C C . THR A 1 86 ? -26.916 0.256 29.187 1.00 53.19 86 THR A C 1
ATOM 720 O O . THR A 1 86 ? -26.974 -0.696 29.961 1.00 53.19 86 THR A O 1
ATOM 723 N N . LYS A 1 87 ? -26.699 1.508 29.612 1.00 48.16 87 LYS A N 1
ATOM 724 C CA . LYS A 1 87 ? -26.594 1.908 31.026 1.00 48.16 87 LYS A CA 1
ATOM 725 C C . LYS A 1 87 ? -27.783 2.727 31.544 1.00 48.16 87 LYS A C 1
ATOM 727 O O . LYS A 1 87 ? -27.722 3.135 32.700 1.00 48.16 87 LYS A O 1
ATOM 732 N N . ASP A 1 88 ? -28.821 2.905 30.732 1.00 46.44 88 ASP A N 1
ATOM 733 C CA . ASP A 1 88 ? -30.107 3.471 31.156 1.00 46.44 88 ASP A CA 1
ATOM 734 C C . ASP A 1 88 ? -31.137 2.354 31.368 1.00 46.44 88 ASP A C 1
ATOM 736 O O . ASP A 1 88 ? -31.223 1.461 30.489 1.00 46.44 88 ASP A O 1
#

Secondary structure (DSSP, 8-state):
-HHHHHHHHHHHHHTSHHHHHHHHHHHHHHHHHHHHHHHHHH-SSTTSHHHHHHHHHHHHHHHHHHHHHHHHHHHHHHHHHHHHTT--